Protein AF-A0A7K4HI82-F1 (afdb_monomer_lite)

Sequence (65 aa):
MTEADKELNITGNEKPKIGVYICHCGVNIGGVVSVPDLVENAKTLPDVTVGREYKFFCSDVGQKM

Secondary structure (DSSP, 8-state):
--GGG------S-SPP-EEEEEE-TTTTTTTTS-HHHHHHHHTTSTTEEEEEEETTTTSHHHHT-

Structure (mmCIF, N/CA/C/O backbone):
data_AF-A0A7K4HI82-F1
#
_entry.id   AF-A0A7K4HI82-F1
#
loop_
_atom_site.group_PDB
_atom_site.id
_atom_site.type_symbol
_atom_site.label_atom_id
_atom_site.label_alt_id
_atom_site.label_comp_id
_atom_site.label_asym_id
_atom_site.label_entity_id
_atom_site.label_seq_id
_atom_site.pdbx_PDB_ins_code
_atom_site.Cartn_x
_atom_site.Cartn_y
_atom_site.Cartn_z
_atom_site.occupancy
_atom_site.B_iso_or_equiv
_atom_site.auth_seq_id
_atom_site.auth_comp_id
_atom_site.auth_asym_id
_atom_site.auth_atom_id
_atom_site.pdbx_PDB_model_num
ATOM 1 N N . MET A 1 1 ? 8.493 14.739 23.235 1.00 48.94 1 MET A N 1
ATOM 2 C CA . MET A 1 1 ? 7.851 13.422 23.091 1.00 48.94 1 MET A CA 1
ATOM 3 C C . MET A 1 1 ? 6.926 13.532 21.906 1.00 48.94 1 MET A C 1
ATOM 5 O O . MET A 1 1 ? 5.983 14.315 21.954 1.00 48.94 1 MET A O 1
ATOM 9 N N . THR A 1 2 ? 7.290 12.892 20.805 1.00 51.38 2 THR A N 1
ATOM 10 C CA . THR A 1 2 ? 6.394 12.797 19.648 1.00 51.38 2 THR A CA 1
ATOM 11 C C . THR A 1 2 ? 5.386 11.680 19.924 1.00 51.38 2 THR A C 1
ATOM 13 O O . THR A 1 2 ? 5.620 10.851 20.800 1.00 51.38 2 THR A O 1
ATOM 16 N N . GLU A 1 3 ? 4.259 11.633 19.213 1.00 58.81 3 GLU A N 1
ATOM 17 C CA . GLU A 1 3 ? 3.272 10.544 19.361 1.00 58.81 3 GLU A CA 1
ATOM 18 C C . GLU A 1 3 ? 3.887 9.133 19.184 1.00 58.81 3 GLU A C 1
ATOM 20 O O . GLU A 1 3 ? 3.307 8.159 19.652 1.00 58.81 3 GLU A O 1
ATOM 25 N N . ALA A 1 4 ? 5.081 9.022 18.582 1.00 61.53 4 ALA A N 1
ATOM 26 C CA . ALA A 1 4 ? 5.832 7.776 18.413 1.00 61.53 4 ALA A CA 1
ATOM 27 C C . ALA A 1 4 ? 6.472 7.223 19.706 1.00 61.53 4 ALA A C 1
ATOM 29 O O . ALA A 1 4 ? 6.868 6.063 19.728 1.00 61.53 4 ALA A O 1
ATOM 30 N N . ASP A 1 5 ? 6.549 8.018 20.780 1.00 62.00 5 ASP A N 1
ATOM 31 C CA . ASP A 1 5 ? 7.212 7.635 22.038 1.00 62.00 5 ASP A CA 1
ATOM 32 C C . ASP A 1 5 ? 6.232 7.074 23.094 1.00 62.00 5 ASP A C 1
ATOM 34 O O . ASP A 1 5 ? 6.603 6.891 24.255 1.00 62.00 5 ASP A O 1
ATOM 38 N N . LYS A 1 6 ? 4.958 6.848 22.739 1.00 73.06 6 LYS A N 1
ATOM 39 C CA . LYS A 1 6 ? 3.963 6.273 23.659 1.00 73.06 6 LYS A CA 1
ATOM 40 C C . LYS A 1 6 ? 4.135 4.760 23.762 1.00 73.06 6 LYS A C 1
ATOM 42 O O . LYS A 1 6 ? 4.047 4.042 22.770 1.00 73.06 6 LYS A O 1
ATOM 47 N N . GLU A 1 7 ? 4.306 4.277 24.987 1.00 76.38 7 GLU A N 1
ATOM 48 C CA . GLU A 1 7 ? 4.288 2.851 25.302 1.00 76.38 7 GLU A CA 1
ATOM 49 C C . GLU A 1 7 ? 2.890 2.277 25.006 1.00 76.38 7 GLU A C 1
ATOM 51 O O . GLU A 1 7 ? 1.884 2.702 25.579 1.00 76.38 7 GLU A O 1
ATOM 56 N N . LEU A 1 8 ? 2.809 1.348 24.049 1.00 73.75 8 LEU A N 1
ATOM 57 C CA . LEU A 1 8 ? 1.560 0.690 23.668 1.00 73.75 8 LEU A CA 1
ATOM 58 C C . LEU A 1 8 ? 1.219 -0.398 24.695 1.00 73.75 8 LEU A C 1
ATOM 60 O O . LEU A 1 8 ? 1.894 -1.422 24.772 1.00 73.75 8 LEU A O 1
ATO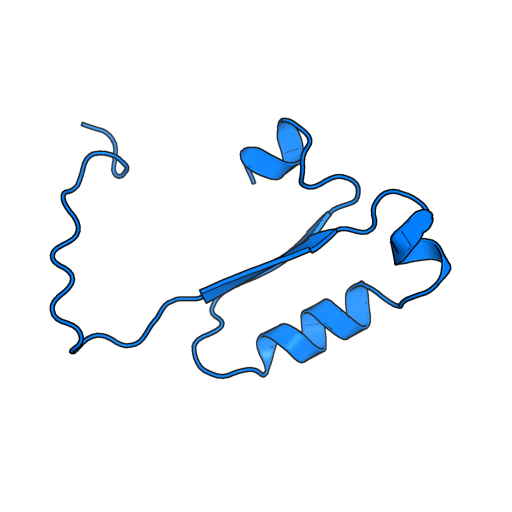M 64 N N . ASN A 1 9 ? 0.142 -0.204 25.458 1.00 74.88 9 ASN A N 1
ATOM 65 C CA . ASN A 1 9 ? -0.386 -1.222 26.368 1.00 74.88 9 ASN A CA 1
ATOM 66 C C . ASN A 1 9 ? -1.250 -2.239 25.597 1.00 74.88 9 ASN A C 1
ATOM 68 O O . ASN A 1 9 ? -2.459 -2.060 25.451 1.00 74.88 9 ASN A O 1
ATOM 72 N N . ILE A 1 10 ? -0.630 -3.298 25.067 1.00 77.44 10 ILE A N 1
ATOM 73 C CA . ILE A 1 10 ? -1.324 -4.322 24.272 1.00 77.44 10 ILE A CA 1
ATOM 74 C C . ILE A 1 10 ? -2.028 -5.317 25.202 1.00 77.44 10 ILE A C 1
ATOM 76 O O . ILE A 1 10 ? -1.440 -6.286 25.672 1.00 77.44 10 ILE A O 1
ATOM 80 N N . THR A 1 11 ? -3.317 -5.082 25.451 1.00 81.94 11 THR A N 1
ATOM 81 C CA . THR A 1 11 ? -4.147 -5.917 26.342 1.00 81.94 11 THR A CA 1
ATOM 82 C C . THR A 1 11 ? -4.889 -7.052 25.623 1.00 81.94 11 THR A C 1
ATOM 84 O O . THR A 1 11 ? -5.526 -7.872 26.276 1.00 81.94 11 THR A O 1
ATOM 87 N N . GLY A 1 12 ? -4.842 -7.097 24.284 1.00 78.88 12 GLY A N 1
ATOM 88 C CA . GLY A 1 12 ? -5.544 -8.087 23.450 1.00 78.88 12 GLY A CA 1
ATOM 89 C C . GLY A 1 12 ? -7.063 -7.885 23.324 1.00 78.88 12 GLY A C 1
ATOM 90 O O . GLY A 1 12 ? -7.703 -8.588 22.549 1.00 78.88 12 GLY A O 1
ATOM 91 N N . ASN A 1 13 ? -7.635 -6.913 24.043 1.00 83.81 13 ASN A N 1
ATOM 92 C CA . ASN A 1 13 ? -9.075 -6.628 24.051 1.00 83.81 13 ASN A CA 1
ATOM 93 C C . ASN A 1 13 ? -9.505 -5.580 23.007 1.00 83.81 13 ASN A C 1
ATOM 95 O O . ASN A 1 13 ? -10.698 -5.360 22.800 1.00 83.81 13 ASN A O 1
ATOM 99 N N . GLU A 1 14 ? -8.550 -4.910 22.362 1.00 87.56 14 GLU A N 1
ATOM 100 C CA . GLU A 1 14 ? -8.810 -3.898 21.337 1.00 87.56 14 GLU A CA 1
ATOM 101 C C . GLU A 1 14 ? -8.827 -4.525 19.941 1.00 87.56 14 GLU A C 1
ATOM 103 O O . GLU A 1 14 ? -8.026 -5.408 19.632 1.00 87.56 14 GLU A O 1
ATOM 108 N N . LYS A 1 15 ? -9.723 -4.043 19.071 1.00 88.56 15 LYS A N 1
ATOM 109 C CA . LYS A 1 15 ? -9.709 -4.450 17.663 1.00 88.56 15 LYS A CA 1
ATOM 110 C C . LYS A 1 15 ? -8.429 -3.947 16.980 1.00 88.56 15 LYS A C 1
ATOM 112 O O . LYS A 1 15 ? -8.072 -2.781 17.191 1.00 88.56 15 LYS A O 1
ATOM 117 N N . PRO A 1 16 ? -7.767 -4.770 16.145 1.00 91.25 16 PRO A N 1
ATOM 118 C CA . PRO A 1 16 ? -6.630 -4.327 15.351 1.00 91.25 16 PRO A CA 1
ATOM 119 C C . PRO A 1 16 ? -6.967 -3.098 14.499 1.00 91.25 16 PRO A C 1
ATOM 121 O O . PRO A 1 16 ? -8.114 -2.856 14.130 1.00 91.25 16 PRO A O 1
ATOM 124 N N . LYS A 1 17 ? -5.943 -2.315 14.163 1.00 93.50 17 LYS A N 1
ATOM 125 C CA . LYS A 1 17 ? -6.035 -1.249 13.161 1.00 93.50 17 LYS A CA 1
ATOM 126 C C . LYS A 1 17 ? -4.962 -1.512 12.122 1.00 93.50 17 LYS A C 1
ATOM 128 O O . LYS A 1 17 ? -3.795 -1.196 12.342 1.00 93.50 17 LYS A O 1
ATOM 133 N N . ILE A 1 18 ? -5.348 -2.163 11.034 1.00 96.50 18 ILE A N 1
ATOM 134 C CA . ILE A 1 18 ? -4.412 -2.698 10.050 1.00 96.50 18 ILE A CA 1
ATOM 135 C C . ILE A 1 18 ? -4.244 -1.696 8.907 1.00 96.50 18 ILE A C 1
ATOM 137 O O . ILE A 1 18 ? -5.218 -1.244 8.304 1.00 96.50 18 ILE A O 1
ATOM 141 N N . GLY A 1 19 ? -2.989 -1.369 8.599 1.00 97.56 19 GLY A N 1
ATOM 142 C CA . GLY A 1 19 ? -2.615 -0.657 7.383 1.00 97.56 19 GLY A CA 1
ATOM 143 C C . GLY A 1 19 ? -2.028 -1.621 6.358 1.00 97.56 19 GLY A C 1
ATOM 144 O O . GLY A 1 19 ? -1.046 -2.303 6.646 1.00 97.56 19 GLY A O 1
ATOM 145 N N . VAL A 1 20 ? -2.612 -1.667 5.163 1.00 98.31 20 VAL A N 1
ATOM 146 C CA . VAL A 1 20 ? -2.140 -2.476 4.037 1.00 98.31 20 VAL A CA 1
ATOM 147 C C . VAL A 1 20 ? -1.494 -1.564 2.997 1.00 98.31 20 VAL A C 1
ATOM 149 O O . VAL A 1 20 ? -2.127 -0.645 2.474 1.00 98.31 20 VAL A O 1
ATOM 152 N N . TYR A 1 21 ? -0.229 -1.835 2.687 1.00 98.19 21 TYR A N 1
ATOM 153 C CA . TYR A 1 21 ? 0.582 -1.059 1.751 1.00 98.19 21 TYR A CA 1
ATOM 154 C C . TYR A 1 21 ? 1.078 -1.981 0.640 1.00 98.19 21 TYR A C 1
ATOM 156 O O . TYR A 1 21 ? 1.868 -2.893 0.887 1.00 98.19 21 TYR A O 1
ATOM 164 N N . ILE A 1 22 ? 0.591 -1.770 -0.582 1.00 98.25 22 ILE A N 1
ATOM 165 C CA . ILE A 1 22 ? 0.825 -2.677 -1.710 1.00 98.25 22 ILE A CA 1
ATOM 166 C C . ILE A 1 22 ? 1.799 -2.036 -2.701 1.00 98.25 22 ILE A C 1
ATOM 168 O O . ILE A 1 22 ? 1.570 -0.954 -3.238 1.00 98.25 22 ILE A O 1
ATOM 172 N N . CYS A 1 23 ? 2.936 -2.692 -2.918 1.00 98.44 23 CYS A N 1
ATOM 173 C CA . CYS A 1 23 ? 4.016 -2.174 -3.752 1.00 98.44 23 CYS A CA 1
ATOM 174 C C . CYS A 1 23 ? 3.823 -2.571 -5.218 1.00 98.44 23 CYS A C 1
ATOM 176 O O . CYS A 1 23 ? 3.613 -3.746 -5.509 1.00 98.44 23 CYS A O 1
ATOM 178 N N . HIS A 1 24 ? 4.008 -1.633 -6.152 1.00 98.44 24 HIS A N 1
ATOM 179 C CA . HIS A 1 24 ? 4.100 -1.998 -7.575 1.00 98.44 24 HIS A CA 1
ATOM 180 C C . HIS A 1 24 ? 5.468 -2.607 -7.929 1.00 98.44 24 HIS A C 1
ATOM 182 O O . HIS A 1 24 ? 5.584 -3.334 -8.915 1.00 98.44 24 HIS A O 1
ATOM 188 N N . CYS A 1 25 ? 6.514 -2.314 -7.143 1.00 98.25 25 CYS A N 1
ATOM 189 C CA . CYS A 1 25 ? 7.906 -2.686 -7.422 1.00 98.25 25 CYS A CA 1
ATOM 190 C C . CYS A 1 25 ? 8.296 -2.360 -8.880 1.00 98.25 25 CYS A C 1
ATOM 192 O O . CYS A 1 25 ? 8.834 -3.188 -9.619 1.00 98.25 25 CYS A O 1
ATOM 194 N N . GLY A 1 26 ? 7.941 -1.150 -9.326 1.00 96.50 26 GLY A N 1
ATOM 195 C CA . GLY A 1 26 ? 7.984 -0.787 -10.740 1.00 96.50 26 GLY A CA 1
ATOM 196 C C . GLY A 1 26 ? 7.031 -1.659 -11.561 1.00 96.50 26 GLY A C 1
ATOM 197 O O . GLY A 1 26 ? 5.818 -1.566 -11.401 1.00 96.50 26 GLY A O 1
ATOM 198 N N . VAL A 1 27 ? 7.589 -2.494 -12.438 1.00 97.50 27 VAL A N 1
ATOM 199 C CA . VAL A 1 27 ? 6.829 -3.433 -13.283 1.00 97.50 27 VAL A CA 1
ATOM 200 C C . VAL A 1 27 ? 6.905 -4.880 -12.793 1.00 97.50 27 VAL A C 1
ATOM 202 O O . VAL A 1 27 ? 6.209 -5.728 -13.338 1.00 97.50 27 VAL A O 1
ATOM 205 N N . ASN A 1 28 ? 7.700 -5.175 -11.756 1.00 98.19 28 ASN A N 1
ATOM 206 C CA . ASN A 1 28 ? 7.848 -6.546 -11.255 1.00 98.19 28 ASN A CA 1
ATOM 207 C C . ASN A 1 28 ? 6.531 -7.093 -10.688 1.00 98.19 28 ASN A C 1
ATOM 209 O O . ASN A 1 28 ? 6.213 -8.256 -10.906 1.00 98.19 28 ASN A O 1
ATOM 213 N N . ILE A 1 29 ? 5.766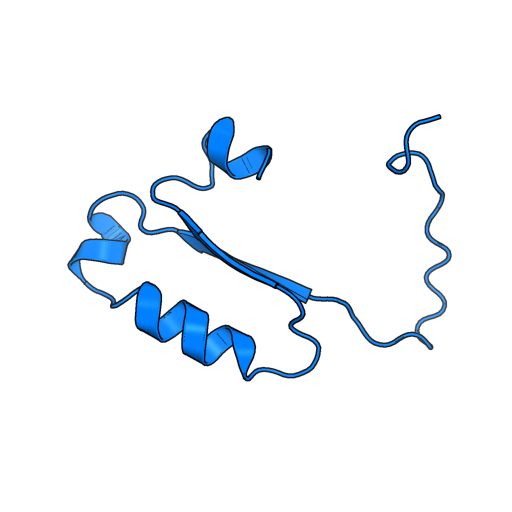 -6.252 -9.979 1.00 98.44 29 ILE A N 1
ATOM 214 C CA . ILE A 1 29 ? 4.431 -6.604 -9.473 1.00 98.44 29 ILE A CA 1
ATOM 215 C C . ILE A 1 29 ? 3.369 -5.906 -10.324 1.00 98.44 29 ILE A C 1
ATOM 217 O O . ILE A 1 29 ? 2.494 -6.564 -10.878 1.00 98.44 29 ILE A O 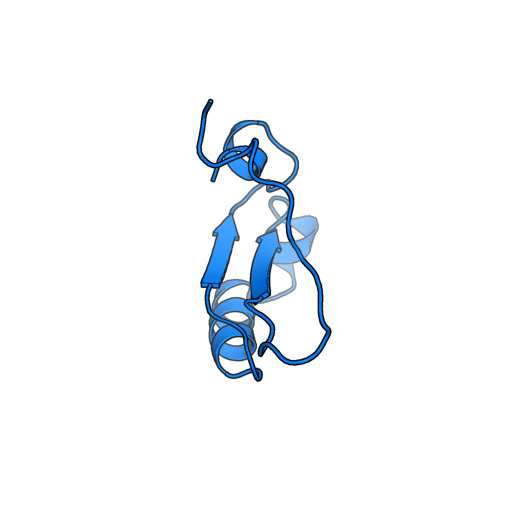1
ATOM 221 N N . GLY A 1 30 ? 3.489 -4.587 -10.508 1.00 98.12 30 GLY A N 1
ATOM 222 C CA . GLY A 1 30 ? 2.505 -3.783 -11.241 1.00 98.12 30 GLY A CA 1
ATOM 223 C C . GLY A 1 30 ? 2.396 -4.087 -12.740 1.00 98.12 30 GLY A C 1
ATOM 224 O O . GLY A 1 30 ? 1.454 -3.626 -13.373 1.00 98.12 30 GLY A O 1
ATOM 225 N N . GLY A 1 31 ? 3.337 -4.843 -13.317 1.00 98.00 31 GLY A N 1
ATOM 226 C CA . GLY A 1 31 ? 3.260 -5.319 -14.702 1.00 98.00 31 GLY A CA 1
ATOM 227 C C . GLY A 1 31 ? 2.511 -6.644 -14.871 1.00 98.00 31 GLY A C 1
ATOM 228 O O . GLY A 1 31 ? 2.219 -7.026 -16.000 1.00 98.00 31 GLY A O 1
ATOM 229 N N . VAL A 1 32 ? 2.209 -7.346 -13.772 1.00 98.44 32 VAL A N 1
ATOM 230 C CA . VAL A 1 32 ? 1.563 -8.673 -13.779 1.00 98.44 32 VAL A CA 1
ATOM 231 C C . VAL A 1 32 ? 0.229 -8.649 -13.038 1.00 98.44 32 VAL A C 1
ATOM 233 O O . VAL A 1 32 ? -0.716 -9.322 -13.440 1.00 98.44 32 VAL A O 1
ATOM 236 N N . VAL A 1 33 ? 0.146 -7.876 -11.957 1.00 97.56 33 VAL A N 1
ATOM 237 C CA . VAL A 1 33 ? -1.008 -7.834 -11.062 1.00 97.56 33 VAL A CA 1
ATOM 238 C C . VAL A 1 33 ? -1.590 -6.425 -11.030 1.00 97.56 33 VAL A C 1
ATOM 240 O O . VAL A 1 33 ? -0.852 -5.442 -10.948 1.00 97.56 33 VAL A O 1
ATOM 243 N N . SER A 1 34 ? -2.921 -6.328 -11.044 1.00 98.06 34 SER A N 1
ATOM 244 C CA . SER A 1 34 ? -3.624 -5.066 -10.804 1.00 98.06 34 SER A CA 1
ATOM 245 C C . SER A 1 34 ? -3.510 -4.681 -9.328 1.00 98.06 34 SER A C 1
ATOM 247 O O . SER A 1 34 ? -4.258 -5.154 -8.471 1.00 98.06 34 SER A O 1
ATOM 249 N N . VAL A 1 35 ? -2.516 -3.849 -9.019 1.00 98.50 35 VAL A N 1
ATOM 250 C CA . VAL A 1 35 ? -2.300 -3.306 -7.669 1.00 98.50 35 VAL A CA 1
ATOM 251 C C . VAL A 1 35 ? -3.485 -2.450 -7.191 1.00 98.50 35 VAL A C 1
ATOM 253 O O . VAL A 1 35 ? -3.885 -2.647 -6.041 1.00 98.50 35 VAL A O 1
ATOM 256 N N . PRO A 1 36 ? -4.127 -1.611 -8.035 1.00 98.19 36 PRO A N 1
ATOM 257 C CA . PRO A 1 36 ? -5.302 -0.855 -7.607 1.00 98.19 36 PRO A CA 1
ATOM 258 C C . PRO A 1 36 ? -6.451 -1.760 -7.146 1.00 98.19 36 PRO A C 1
ATOM 260 O O . PRO A 1 36 ? -7.028 -1.531 -6.083 1.00 98.19 36 PRO A O 1
ATOM 263 N N . ASP A 1 37 ? -6.732 -2.842 -7.881 1.00 98.50 37 ASP A N 1
ATOM 264 C CA . ASP A 1 37 ? -7.798 -3.782 -7.508 1.00 98.50 37 ASP A CA 1
ATOM 265 C C . ASP A 1 37 ? -7.475 -4.518 -6.200 1.00 98.50 37 ASP A C 1
ATOM 267 O O . ASP A 1 37 ? -8.361 -4.749 -5.375 1.00 98.50 37 ASP A O 1
ATOM 271 N N . LEU A 1 38 ? -6.198 -4.851 -5.968 1.00 98.06 38 LEU A N 1
ATOM 272 C CA . LEU A 1 38 ? -5.745 -5.424 -4.699 1.00 98.06 38 LEU A CA 1
ATOM 273 C C . LEU A 1 38 ? -5.932 -4.458 -3.525 1.00 98.06 38 LEU A C 1
ATOM 275 O O . LEU A 1 38 ? -6.297 -4.903 -2.439 1.00 98.06 38 LEU A O 1
ATOM 279 N N . VAL A 1 39 ? -5.692 -3.157 -3.716 1.00 98.50 39 VAL A N 1
ATOM 280 C CA . VAL A 1 39 ? -5.919 -2.151 -2.667 1.00 98.50 39 VAL A CA 1
ATOM 281 C C . VAL A 1 39 ? -7.399 -2.080 -2.309 1.00 98.50 39 VAL A C 1
ATOM 283 O O . VAL A 1 39 ? -7.737 -2.087 -1.124 1.00 98.50 39 VAL A O 1
ATOM 286 N N . GLU A 1 40 ? -8.282 -2.047 -3.307 1.00 98.50 40 GLU A N 1
ATOM 287 C CA . GLU A 1 40 ? -9.726 -2.025 -3.066 1.00 98.50 40 GLU A CA 1
ATOM 288 C C . GLU A 1 40 ? -10.203 -3.315 -2.397 1.00 98.50 40 GLU A C 1
ATOM 290 O O . GLU A 1 40 ? -10.962 -3.259 -1.431 1.00 98.50 40 GLU A O 1
ATOM 295 N N . ASN A 1 41 ? -9.689 -4.475 -2.815 1.00 98.38 41 ASN A N 1
ATOM 296 C CA . ASN A 1 41 ? -9.970 -5.736 -2.139 1.00 98.38 41 ASN A CA 1
ATOM 297 C C . ASN A 1 41 ? -9.486 -5.729 -0.679 1.00 98.38 41 ASN A C 1
ATOM 299 O O . ASN A 1 41 ? -10.246 -6.099 0.217 1.00 98.38 41 ASN A O 1
ATOM 303 N N . ALA A 1 42 ? -8.265 -5.258 -0.415 1.00 98.44 42 ALA A N 1
ATOM 304 C CA . ALA A 1 42 ? -7.699 -5.210 0.930 1.00 98.44 42 ALA A CA 1
ATOM 305 C C . ALA A 1 42 ? -8.541 -4.356 1.890 1.00 98.44 42 ALA A C 1
ATOM 307 O O . ALA A 1 42 ? -8.719 -4.736 3.044 1.00 98.44 42 ALA A O 1
ATOM 308 N N . LYS A 1 43 ? -9.120 -3.246 1.413 1.00 98.00 43 LYS A N 1
ATOM 309 C CA . LYS A 1 43 ? -10.023 -2.392 2.208 1.00 98.00 43 LYS A CA 1
ATOM 310 C C . LYS A 1 43 ? -11.319 -3.089 2.636 1.00 98.00 43 LYS A C 1
ATOM 312 O O . LYS A 1 43 ? -11.993 -2.593 3.532 1.00 98.00 43 LYS A O 1
ATOM 317 N N . THR A 1 44 ? -11.683 -4.212 2.017 1.00 98.19 44 THR A N 1
ATOM 318 C CA . THR A 1 44 ? -12.858 -5.004 2.424 1.00 98.19 44 THR A CA 1
ATOM 319 C C . THR A 1 44 ? -12.563 -5.985 3.560 1.00 98.19 44 THR A C 1
ATOM 321 O O . THR A 1 44 ? -13.496 -6.544 4.139 1.00 98.19 44 THR A O 1
ATOM 324 N N . LEU A 1 45 ? -11.286 -6.211 3.887 1.00 98.25 45 LEU A N 1
ATOM 325 C CA . LEU A 1 45 ? -10.891 -7.159 4.923 1.00 98.25 45 LEU A CA 1
ATOM 326 C C . LEU A 1 45 ? -11.173 -6.597 6.328 1.00 98.25 45 LEU A C 1
ATOM 328 O O . LEU A 1 45 ? -11.073 -5.385 6.542 1.00 98.25 45 LEU A O 1
ATOM 332 N N . PRO A 1 46 ? -11.495 -7.462 7.310 1.00 97.44 46 PRO A N 1
ATOM 333 C CA . PRO A 1 46 ? -11.718 -7.036 8.685 1.00 97.44 46 PRO A CA 1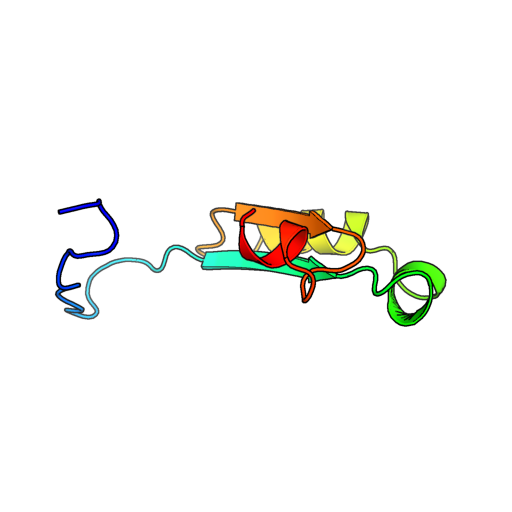
ATOM 334 C C . PRO A 1 46 ? -10.547 -6.224 9.240 1.00 97.44 46 PRO A C 1
ATOM 336 O O . PRO A 1 46 ? -9.385 -6.553 9.007 1.00 97.44 46 PRO A O 1
ATOM 339 N N . ASP A 1 47 ? -10.878 -5.177 9.994 1.00 95.94 47 ASP A N 1
ATOM 340 C CA . ASP A 1 47 ? -9.934 -4.345 10.748 1.00 95.94 47 ASP A CA 1
ATOM 341 C C . ASP A 1 47 ? -8.904 -3.560 9.901 1.00 95.94 47 ASP A C 1
ATOM 343 O O . ASP A 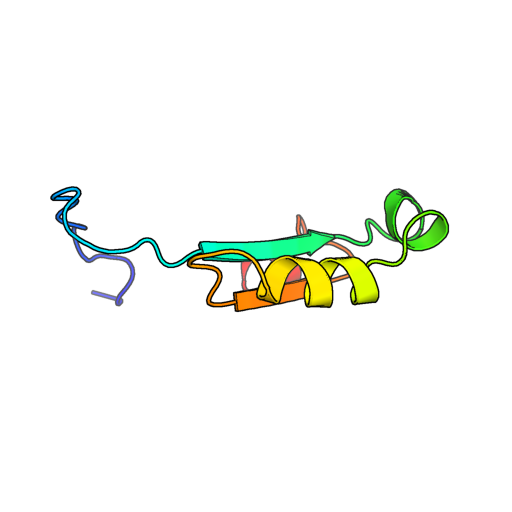1 47 ? -8.074 -2.831 10.454 1.00 95.94 47 ASP A O 1
ATOM 347 N N . VAL A 1 48 ? -8.979 -3.630 8.564 1.00 98.00 48 VAL A N 1
ATOM 348 C CA . VAL A 1 48 ? -8.192 -2.780 7.659 1.00 98.00 48 VAL A CA 1
ATOM 349 C C . VAL A 1 48 ? -8.763 -1.367 7.660 1.00 98.00 48 VAL A C 1
ATOM 351 O O . VAL A 1 48 ? -9.865 -1.113 7.182 1.00 98.00 48 VAL A O 1
ATOM 354 N N . THR A 1 49 ? -7.994 -0.423 8.198 1.00 97.31 49 THR A N 1
ATOM 355 C CA . THR A 1 49 ? -8.379 0.994 8.287 1.00 97.31 49 THR A CA 1
ATOM 356 C C . THR A 1 49 ? -7.689 1.853 7.233 1.00 97.31 49 THR A C 1
ATOM 358 O O . THR A 1 49 ? -8.143 2.960 6.942 1.00 97.31 49 THR A O 1
ATOM 361 N N . VAL A 1 50 ? -6.597 1.353 6.645 1.00 97.44 50 VAL A N 1
ATOM 362 C CA . VAL A 1 50 ? -5.815 2.040 5.614 1.00 97.44 50 VAL A CA 1
ATOM 363 C C . VAL A 1 50 ? -5.425 1.040 4.529 1.00 97.44 50 VAL A C 1
ATOM 365 O O . VAL A 1 50 ? -4.848 -0.000 4.826 1.00 97.44 50 VAL A O 1
ATOM 368 N N . GLY A 1 51 ? -5.697 1.376 3.269 1.00 97.81 51 GLY A N 1
ATOM 369 C CA . GLY A 1 51 ? -5.203 0.656 2.093 1.00 97.81 51 GLY A CA 1
ATOM 370 C C . GLY A 1 51 ? -4.556 1.643 1.127 1.00 97.81 51 GLY A C 1
ATOM 371 O O . GLY A 1 51 ? -5.216 2.600 0.714 1.00 97.81 51 GLY A O 1
ATOM 372 N N . ARG A 1 52 ? -3.274 1.452 0.801 1.00 98.12 52 ARG A N 1
ATOM 373 C CA . ARG A 1 52 ? -2.502 2.349 -0.072 1.00 98.12 52 ARG A CA 1
ATOM 374 C C . ARG A 1 52 ? -1.637 1.575 -1.054 1.00 98.12 52 ARG A C 1
ATOM 376 O O . ARG A 1 52 ? -1.149 0.491 -0.746 1.00 98.12 52 ARG A O 1
ATOM 383 N N . GLU A 1 53 ? -1.370 2.196 -2.193 1.00 98.19 53 GLU A N 1
ATOM 384 C CA . GLU A 1 53 ? -0.375 1.736 -3.155 1.00 98.19 53 GLU A CA 1
ATOM 385 C C . GLU A 1 53 ? 0.711 2.788 -3.384 1.00 98.19 53 GLU A C 1
ATOM 387 O O . GLU A 1 53 ? 0.475 3.994 -3.287 1.00 98.19 53 GLU A O 1
ATOM 392 N N . TYR A 1 54 ? 1.923 2.318 -3.671 1.00 98.25 54 TYR A N 1
ATOM 393 C CA . TYR A 1 54 ? 3.039 3.162 -4.077 1.00 98.25 54 TYR A CA 1
ATOM 394 C C . TYR A 1 54 ? 4.079 2.360 -4.854 1.00 98.25 54 TYR A C 1
ATOM 396 O O . TYR A 1 54 ? 4.275 1.159 -4.649 1.00 98.25 54 TYR A O 1
ATOM 404 N N . LYS A 1 55 ? 4.776 3.033 -5.774 1.00 97.62 55 LYS A N 1
ATOM 405 C CA . LYS A 1 55 ? 5.683 2.385 -6.730 1.00 97.62 55 LYS A CA 1
ATOM 406 C C . LYS A 1 55 ? 6.824 1.619 -6.058 1.00 97.62 55 LYS A C 1
ATOM 408 O O . LYS A 1 55 ? 7.156 0.528 -6.516 1.00 97.62 55 LYS A O 1
ATOM 413 N N . PHE A 1 56 ? 7.398 2.171 -4.985 1.00 97.94 56 PHE A N 1
ATOM 414 C CA . PHE A 1 56 ? 8.570 1.613 -4.305 1.00 97.94 56 PHE A CA 1
ATOM 415 C C . PHE A 1 56 ? 8.465 1.795 -2.785 1.00 97.94 56 PHE A C 1
ATOM 417 O O . PHE A 1 56 ? 9.072 2.702 -2.218 1.00 97.94 56 PHE A O 1
ATOM 424 N N . PHE A 1 57 ? 7.692 0.949 -2.101 1.00 97.75 57 PHE A N 1
ATOM 425 C CA . PHE A 1 57 ? 7.460 1.101 -0.655 1.00 97.75 57 PHE A CA 1
ATOM 426 C C . PHE A 1 57 ? 8.713 0.956 0.217 1.00 97.75 57 PHE A C 1
ATOM 428 O O . PHE A 1 57 ? 8.763 1.527 1.299 1.00 97.75 57 PHE A O 1
ATOM 435 N N . CYS A 1 58 ? 9.751 0.263 -0.259 1.00 97.25 58 CYS A N 1
ATOM 436 C CA . CYS A 1 58 ? 11.022 0.189 0.463 1.00 97.25 58 CYS A CA 1
ATOM 437 C C . CYS A 1 58 ? 11.850 1.485 0.392 1.00 97.25 58 CYS A C 1
ATOM 439 O O . CYS A 1 58 ? 12.809 1.628 1.147 1.00 97.25 58 CYS A O 1
ATOM 441 N N . SER A 1 59 ? 1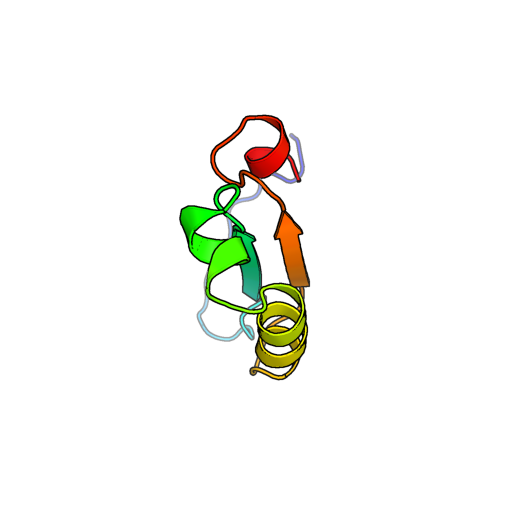1.513 2.419 -0.503 1.00 97.88 59 SER A N 1
ATOM 442 C CA . SER A 1 59 ? 12.221 3.696 -0.633 1.00 97.88 59 SER A CA 1
ATOM 443 C C . SER A 1 59 ? 11.925 4.634 0.540 1.00 97.88 59 SER A C 1
ATOM 445 O O . SER A 1 59 ? 10.938 4.455 1.249 1.00 97.88 59 SER A O 1
ATOM 447 N N . ASP A 1 60 ? 12.738 5.680 0.701 1.00 97.75 60 ASP A N 1
ATOM 448 C CA . ASP A 1 60 ? 12.562 6.682 1.763 1.00 97.75 60 ASP A CA 1
ATOM 449 C C . ASP A 1 60 ? 11.165 7.336 1.737 1.00 97.75 60 ASP A C 1
ATOM 451 O O . ASP A 1 60 ? 10.526 7.506 2.771 1.00 97.75 60 ASP A O 1
ATOM 455 N N . VAL A 1 61 ? 10.637 7.620 0.540 1.00 97.12 61 VAL A N 1
ATOM 456 C CA . VAL A 1 61 ? 9.273 8.150 0.363 1.00 97.12 61 VAL A CA 1
ATOM 457 C C . VAL A 1 61 ? 8.219 7.124 0.776 1.00 97.12 61 VAL A C 1
ATOM 459 O O . VAL A 1 61 ? 7.216 7.485 1.380 1.00 97.12 61 VAL A O 1
ATOM 462 N N . GLY A 1 62 ? 8.448 5.846 0.464 1.00 96.44 62 GLY A N 1
ATOM 463 C CA . GLY A 1 62 ? 7.555 4.753 0.839 1.00 96.44 62 GLY A CA 1
ATOM 464 C C . GLY A 1 62 ? 7.475 4.538 2.350 1.00 96.44 62 GLY A C 1
ATOM 465 O O . GLY A 1 62 ? 6.386 4.336 2.874 1.00 96.44 62 GLY A O 1
ATOM 466 N N . GLN A 1 63 ? 8.611 4.627 3.045 1.00 96.81 63 GLN A N 1
ATOM 467 C CA . GLN A 1 63 ? 8.695 4.419 4.494 1.00 96.81 63 GLN A CA 1
ATOM 468 C C . GLN A 1 63 ? 8.115 5.579 5.317 1.00 96.81 63 GLN A C 1
ATOM 470 O O . GLN A 1 63 ? 7.696 5.369 6.451 1.00 96.81 63 GLN A O 1
ATOM 475 N N . LYS A 1 64 ? 8.094 6.798 4.766 1.00 95.19 64 LYS A N 1
ATOM 476 C CA . LYS A 1 64 ? 7.591 8.013 5.436 1.00 95.19 64 LYS A CA 1
ATOM 477 C C . LYS A 1 64 ? 6.110 8.306 5.173 1.00 95.19 64 LYS A C 1
ATOM 479 O O . LYS A 1 64 ? 5.632 9.371 5.562 1.00 95.19 64 LYS A O 1
ATOM 484 N N . MET A 1 65 ? 5.429 7.426 4.444 1.00 86.50 65 MET A N 1
ATOM 485 C CA . MET A 1 65 ? 4.073 7.650 3.944 1.00 86.50 65 MET A CA 1
ATOM 486 C C . MET A 1 65 ? 2.998 7.444 5.011 1.00 86.50 65 MET A C 1
ATOM 488 O O . MET A 1 65 ? 3.146 6.531 5.845 1.00 86.50 65 MET A O 1
#

pLDDT: mean 91.49, std 12.32, range [48.94, 98.5]

Radius of gyration: 14.77 Å; chains: 1; bounding box: 25×22×41 Å

Foldseek 3Di:
DPPVPDDDPPPVPDQAQDAAEFECCACPNVVPDVLVVVQVVQCPDPNHPHGYYDHCLVDPVNVVD